Protein AF-A0A7C5KRG3-F1 (afdb_monomer)

Secondary structure (DSSP, 8-state):
-HHHHHHHHHHHHHHHHHHHHHHHHHHTTHHHHHHHHHHHHHHHHHHHHHHHHHHHHHT-HHHHHHHHHHHH-PPPPPGGG---GGGHHHHPPPPPP--TTTTS--HHHHHHHHT--

Foldseek 3Di:
DVVVVVVVVVVVVVVVVVVVVVVVVVVVVVVVVVVVVVVVVVVVVVVVVVVVVVVCVVVPVVVVQVCCCVPVVDDPDDPVNDDDPVCVVVPDDDDPDPPVVVVPPPVVVVVVVVVPD

pLDDT: mean 72.72, std 10.66, range [51.03, 95.0]

Mean predicted aligned error: 18.73 Å

Solvent-accessible surface area (backbone atoms only — not comparable to full-atom values): 7169 Å² total; per-residue (Å²): 113,72,67,59,56,52,52,50,51,53,49,52,51,52,51,51,55,48,50,53,58,53,56,63,60,64,57,68,59,55,55,55,50,54,52,49,52,55,51,52,54,50,55,52,50,57,52,48,54,54,49,52,53,52,48,56,63,74,63,34,65,70,60,53,52,54,50,38,35,74,75,67,74,48,73,81,86,50,76,89,76,66,66,58,81,87,54,42,78,80,68,58,73,80,77,76,78,80,56,69,79,81,58,75,68,53,67,65,60,57,54,55,63,70,70,74,120

Sequence (117 aa):
MMKFVNGFLVLCLLVSAWLVYRLEHSIKTDERRIVAIKKDIRRERETLGLLDTEWAILTRPERIERLARAHLGMAPATADQIVAADDLAARLPERPAIDPARTSGDPIADMLKGLGR

Radius of gyration: 39.35 Å; Cα contacts (8 Å, |Δi|>4): 12; chains: 1; bounding box: 92×36×91 Å

Structure (mmCIF, N/CA/C/O backbone):
data_AF-A0A7C5KRG3-F1
#
_entry.id   AF-A0A7C5KRG3-F1
#
loop_
_atom_site.group_PDB
_atom_site.id
_atom_site.type_symbol
_atom_site.label_atom_id
_atom_site.label_alt_id
_atom_site.label_comp_id
_atom_site.label_asym_id
_atom_site.label_entity_id
_atom_site.label_seq_id
_atom_site.pdbx_PDB_ins_code
_atom_site.Cartn_x
_atom_site.Cartn_y
_atom_site.Cartn_z
_atom_site.occupancy
_atom_site.B_iso_or_equiv
_atom_site.auth_seq_id
_atom_site.auth_comp_id
_atom_site.auth_asym_id
_atom_site.auth_atom_id
_atom_site.pdbx_PDB_model_num
ATOM 1 N N . MET A 1 1 ? 30.232 -12.786 -62.048 1.00 62.78 1 MET A N 1
ATOM 2 C CA . MET A 1 1 ? 29.401 -13.574 -61.109 1.00 62.78 1 MET A CA 1
ATOM 3 C C . MET A 1 1 ? 29.867 -13.460 -59.650 1.00 62.78 1 MET A C 1
ATOM 5 O O . MET A 1 1 ? 29.076 -13.016 -58.835 1.00 62.78 1 MET A O 1
ATOM 9 N N . MET A 1 2 ? 31.144 -13.717 -59.319 1.00 74.50 2 MET A N 1
ATOM 10 C CA . MET A 1 2 ? 31.677 -13.653 -57.932 1.00 74.50 2 MET A CA 1
ATOM 11 C C . MET A 1 2 ? 31.489 -12.306 -57.196 1.00 74.50 2 MET A C 1
ATOM 13 O O . MET A 1 2 ? 31.240 -12.282 -55.997 1.00 74.50 2 MET A O 1
ATOM 17 N N . LYS A 1 3 ? 31.555 -11.170 -57.906 1.00 78.19 3 LYS A N 1
ATOM 18 C CA . LYS A 1 3 ? 31.388 -9.828 -57.310 1.00 78.19 3 LYS A CA 1
ATOM 19 C C . LYS A 1 3 ? 29.970 -9.570 -56.779 1.00 78.19 3 LYS A C 1
ATOM 21 O O . LYS A 1 3 ? 29.820 -8.873 -55.784 1.00 78.19 3 LYS A O 1
ATOM 26 N N . PHE A 1 4 ? 28.952 -10.170 -57.404 1.00 88.94 4 PHE A N 1
ATOM 27 C CA . PHE A 1 4 ? 27.561 -10.070 -56.950 1.00 88.94 4 PHE A CA 1
ATOM 28 C C . PHE A 1 4 ? 27.334 -10.871 -55.668 1.00 88.94 4 PHE A C 1
ATOM 30 O O . PHE A 1 4 ? 26.713 -10.368 -54.739 1.00 88.94 4 PHE A O 1
ATOM 37 N N . VAL A 1 5 ? 27.907 -12.077 -55.591 1.00 90.50 5 VAL A N 1
ATOM 38 C CA . VAL A 1 5 ? 27.858 -12.917 -54.385 1.00 90.50 5 VAL A CA 1
ATOM 39 C C . VAL A 1 5 ? 28.553 -12.219 -53.215 1.00 90.50 5 VAL A C 1
ATOM 41 O O . VAL A 1 5 ? 28.002 -12.163 -52.121 1.00 90.50 5 VAL A O 1
ATOM 44 N N . ASN A 1 6 ? 29.718 -11.606 -53.454 1.00 89.44 6 ASN A N 1
ATOM 45 C CA . ASN A 1 6 ? 30.419 -10.847 -52.419 1.00 89.44 6 ASN A CA 1
ATOM 46 C C . ASN A 1 6 ? 29.632 -9.601 -51.969 1.00 89.44 6 ASN A C 1
ATOM 48 O O . ASN A 1 6 ? 29.541 -9.325 -50.778 1.00 89.44 6 ASN A O 1
ATOM 52 N N . GLY A 1 7 ? 29.008 -8.876 -52.904 1.00 92.69 7 GLY A N 1
ATOM 53 C CA . GLY A 1 7 ? 28.138 -7.744 -52.570 1.00 92.69 7 GLY A CA 1
ATOM 54 C C . GLY A 1 7 ? 26.929 -8.157 -51.726 1.00 92.69 7 GLY A C 1
ATOM 55 O O . GLY A 1 7 ? 26.600 -7.484 -50.752 1.00 92.69 7 GLY A O 1
ATOM 56 N N . PHE A 1 8 ? 26.312 -9.297 -52.047 1.00 94.38 8 PHE A N 1
ATOM 57 C CA . PHE A 1 8 ? 25.209 -9.856 -51.268 1.00 94.38 8 PHE A CA 1
ATOM 58 C C . PHE A 1 8 ? 25.643 -10.267 -49.852 1.00 94.38 8 PHE A C 1
ATOM 60 O O . PHE A 1 8 ? 24.949 -9.960 -48.887 1.00 94.38 8 PHE A O 1
ATOM 67 N N . LEU A 1 9 ? 26.819 -10.886 -49.706 1.00 92.75 9 LEU A N 1
ATOM 68 C CA . LEU A 1 9 ? 27.389 -11.238 -48.400 1.00 92.75 9 LEU A CA 1
ATOM 69 C C . LEU A 1 9 ? 27.634 -10.004 -47.523 1.00 92.75 9 LEU A C 1
ATOM 71 O O . LEU A 1 9 ? 27.261 -10.002 -46.350 1.00 92.75 9 LEU A O 1
ATOM 75 N N . VAL A 1 10 ? 28.200 -8.937 -48.094 1.00 93.44 10 VAL A N 1
ATOM 76 C CA . VAL A 1 10 ? 28.409 -7.669 -47.376 1.00 93.44 10 VAL A CA 1
ATOM 77 C C . VAL A 1 10 ? 27.072 -7.038 -46.982 1.00 93.44 10 VAL A C 1
ATOM 79 O O . VAL A 1 10 ? 26.927 -6.570 -45.855 1.00 93.44 10 VAL A O 1
ATOM 82 N N . LEU A 1 11 ? 26.068 -7.081 -47.862 1.00 95.00 11 LEU A N 1
ATOM 83 C CA . LEU A 1 11 ? 24.728 -6.577 -47.560 1.00 95.00 11 LEU A CA 1
ATOM 84 C C . LEU A 1 11 ? 24.071 -7.355 -46.410 1.00 95.00 11 LEU A C 1
ATOM 86 O O . LEU A 1 11 ? 23.566 -6.742 -45.472 1.00 95.00 11 LEU A O 1
ATOM 90 N N . CYS A 1 12 ? 24.121 -8.690 -46.436 1.00 94.88 12 CYS A N 1
ATOM 91 C CA . CYS A 1 12 ? 23.626 -9.529 -45.343 1.00 94.88 12 CYS A CA 1
ATOM 92 C C . CYS A 1 12 ? 24.331 -9.221 -44.017 1.00 94.88 12 CYS A C 1
ATOM 94 O O . CYS A 1 12 ? 23.677 -9.165 -42.975 1.00 94.88 12 CYS A O 1
ATOM 96 N N . LEU A 1 13 ? 25.645 -8.985 -44.047 1.00 94.00 13 LEU A N 1
ATOM 97 C CA . LEU A 1 13 ? 26.420 -8.661 -42.851 1.00 94.00 13 LEU A CA 1
ATOM 98 C C . LEU A 1 13 ? 26.023 -7.296 -42.267 1.00 94.00 13 LEU A C 1
ATOM 100 O O . LEU A 1 13 ? 25.834 -7.183 -41.056 1.00 94.00 13 LEU A O 1
ATOM 104 N N . LEU A 1 14 ? 25.809 -6.288 -43.118 1.00 94.44 14 LEU A N 1
ATOM 105 C CA . LEU A 1 14 ? 25.324 -4.969 -42.699 1.00 94.44 14 LEU A CA 1
ATOM 106 C C . LEU A 1 14 ? 23.899 -5.024 -42.131 1.00 94.44 14 LEU A C 1
ATOM 108 O O . LEU A 1 14 ? 23.630 -4.412 -41.098 1.00 94.44 14 LEU A O 1
ATOM 112 N N . VAL A 1 15 ? 22.997 -5.782 -42.763 1.00 92.81 15 VAL A N 1
ATOM 113 C CA . VAL A 1 15 ? 21.619 -5.966 -42.276 1.00 92.81 15 VAL A CA 1
ATOM 114 C C . VAL A 1 15 ? 21.608 -6.700 -40.936 1.00 92.81 15 VAL A C 1
ATOM 116 O O . VAL A 1 15 ? 20.879 -6.294 -40.034 1.00 92.81 15 VAL A O 1
ATOM 119 N N . SER A 1 16 ? 22.439 -7.732 -40.772 1.00 89.50 16 SER A N 1
ATOM 120 C CA . SER A 1 16 ? 22.582 -8.458 -39.506 1.00 89.50 16 SER A CA 1
ATOM 121 C C . SER A 1 16 ? 23.095 -7.546 -38.385 1.00 89.50 16 SER A C 1
ATOM 123 O O . SER A 1 16 ? 22.480 -7.465 -37.322 1.00 89.50 16 SER A O 1
ATOM 125 N N . ALA A 1 17 ? 24.155 -6.772 -38.646 1.00 86.75 17 ALA A N 1
ATOM 126 C CA . ALA A 1 17 ? 24.688 -5.800 -37.689 1.00 86.75 17 ALA A CA 1
ATOM 127 C C . ALA A 1 17 ? 23.642 -4.741 -37.297 1.00 86.75 17 ALA A C 1
ATOM 129 O O . ALA A 1 17 ? 23.499 -4.399 -36.121 1.00 86.75 17 ALA A O 1
ATOM 130 N N . TRP A 1 18 ? 22.868 -4.257 -38.271 1.00 86.62 18 TRP A N 1
ATOM 131 C CA . TRP A 1 18 ? 21.785 -3.309 -38.030 1.00 86.62 18 TRP A CA 1
ATOM 132 C C . TRP A 1 18 ? 20.638 -3.920 -37.212 1.00 86.62 18 TRP A C 1
ATOM 134 O O . TRP A 1 18 ? 20.142 -3.277 -36.287 1.00 86.62 18 TRP A O 1
ATOM 144 N N . LEU A 1 19 ? 20.240 -5.163 -37.498 1.00 83.25 19 LEU A N 1
ATOM 145 C CA . LEU A 1 19 ? 19.178 -5.870 -36.778 1.00 83.25 19 LEU A CA 1
ATOM 146 C C . LEU A 1 19 ? 19.553 -6.104 -35.308 1.00 83.25 19 LEU A C 1
ATOM 148 O O . LEU A 1 19 ? 18.742 -5.829 -34.426 1.00 83.25 19 LEU A O 1
ATOM 152 N N . VAL A 1 20 ? 20.788 -6.541 -35.043 1.00 80.56 20 VAL A N 1
ATOM 153 C CA . VAL A 1 20 ? 21.321 -6.721 -33.680 1.00 80.56 20 VAL A CA 1
ATOM 154 C C . VAL A 1 20 ? 21.327 -5.393 -32.922 1.00 80.56 20 VAL A C 1
ATOM 156 O O . VAL A 1 20 ? 20.851 -5.323 -31.790 1.00 80.56 20 VAL A O 1
ATOM 159 N N . TYR A 1 21 ? 21.775 -4.313 -33.565 1.00 76.25 21 TYR A N 1
ATOM 160 C CA . TYR A 1 21 ? 21.769 -2.979 -32.963 1.00 76.25 21 TYR A CA 1
ATOM 161 C C . TYR A 1 21 ? 20.351 -2.472 -32.650 1.00 76.25 21 TYR A C 1
ATOM 163 O O . TYR A 1 21 ? 20.115 -1.843 -31.616 1.00 76.25 21 TYR A O 1
ATOM 171 N N . ARG A 1 22 ? 19.385 -2.755 -33.534 1.00 69.38 22 ARG A N 1
ATOM 172 C CA . ARG A 1 22 ? 17.973 -2.396 -33.337 1.00 69.38 22 ARG A CA 1
ATOM 173 C C . ARG A 1 22 ? 17.331 -3.216 -32.217 1.00 69.38 22 ARG A C 1
ATOM 175 O O . ARG A 1 22 ? 16.557 -2.649 -31.450 1.00 69.38 22 ARG A O 1
ATOM 182 N N . LEU A 1 23 ? 17.682 -4.497 -32.094 1.00 64.94 23 LEU A N 1
ATOM 183 C CA . LEU A 1 23 ? 17.170 -5.395 -31.057 1.00 64.94 23 LEU A CA 1
ATOM 184 C C . LEU A 1 23 ? 17.646 -4.984 -29.655 1.00 64.94 23 LEU A C 1
ATOM 186 O O . LEU A 1 23 ? 16.844 -4.925 -28.724 1.00 64.94 23 LEU A O 1
ATOM 190 N N . GLU A 1 24 ? 18.915 -4.593 -29.527 1.00 62.09 24 GLU A N 1
ATOM 191 C CA . GLU A 1 24 ? 19.494 -4.053 -28.286 1.00 62.09 24 GLU A CA 1
ATOM 192 C C . GLU A 1 24 ? 18.764 -2.774 -27.812 1.00 62.09 24 GLU A C 1
ATOM 194 O O . GLU A 1 24 ? 18.662 -2.496 -26.614 1.00 62.09 24 GLU A O 1
ATOM 199 N N . HIS A 1 25 ? 18.210 -1.983 -28.740 1.00 55.28 25 HIS A N 1
ATOM 200 C CA . HIS A 1 25 ? 17.536 -0.723 -28.413 1.00 55.28 25 HIS A CA 1
ATOM 201 C C . HIS A 1 25 ? 16.119 -0.890 -27.855 1.00 55.28 25 HIS A C 1
ATOM 203 O O . HIS A 1 25 ? 15.647 -0.006 -27.137 1.00 55.28 25 HIS A O 1
ATOM 209 N N . SER A 1 26 ? 15.452 -2.012 -28.128 1.00 52.88 26 SER A N 1
ATOM 210 C CA . SER A 1 26 ? 14.093 -2.265 -27.634 1.00 52.88 26 SER A CA 1
ATOM 211 C C . SER A 1 26 ? 14.051 -2.663 -26.155 1.00 52.88 26 SER A C 1
ATOM 213 O O . SER A 1 26 ? 13.032 -2.456 -25.506 1.00 52.88 26 SER A O 1
ATOM 215 N N . ILE A 1 27 ? 15.161 -3.142 -25.584 1.00 53.09 27 ILE A N 1
ATOM 216 C CA . ILE A 1 27 ? 15.193 -3.667 -24.207 1.00 53.09 27 ILE A CA 1
ATOM 217 C C . ILE A 1 27 ? 15.423 -2.552 -23.162 1.00 53.09 27 ILE A C 1
ATOM 219 O O . ILE A 1 27 ? 14.941 -2.630 -22.032 1.00 53.09 27 ILE A O 1
ATOM 223 N N . LYS A 1 28 ? 16.062 -1.434 -23.538 1.00 51.03 28 LYS A N 1
ATOM 224 C CA . LYS A 1 28 ? 16.408 -0.346 -22.593 1.00 51.03 28 LYS A CA 1
ATOM 225 C C . LYS A 1 28 ? 15.232 0.557 -22.201 1.00 51.03 28 LYS A C 1
ATOM 227 O O . LYS A 1 28 ? 15.361 1.394 -21.304 1.00 51.03 28 LYS A O 1
ATOM 232 N N . THR A 1 29 ? 14.091 0.459 -22.874 1.00 53.28 29 THR A N 1
ATOM 233 C CA . THR A 1 29 ? 12.882 1.237 -22.544 1.00 53.28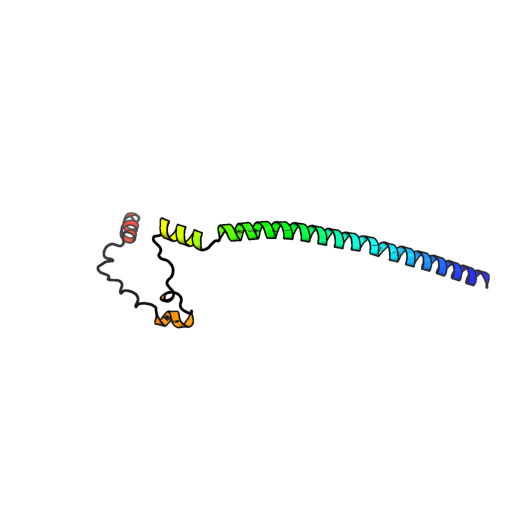 29 THR A CA 1
ATOM 234 C C . THR A 1 29 ? 11.983 0.536 -21.531 1.00 53.28 29 THR A C 1
ATOM 236 O O . THR A 1 29 ? 11.361 1.217 -20.712 1.00 53.28 29 THR A O 1
ATOM 239 N N . ASP A 1 30 ? 11.987 -0.795 -21.508 1.00 54.03 30 ASP A N 1
ATOM 240 C CA . ASP A 1 30 ? 11.112 -1.574 -20.627 1.00 54.03 30 ASP A CA 1
ATOM 241 C C . ASP A 1 30 ? 11.675 -1.688 -19.207 1.00 54.03 30 ASP A C 1
ATOM 243 O O . ASP A 1 30 ? 10.930 -1.618 -18.226 1.00 54.03 30 ASP A O 1
ATOM 247 N N . GLU A 1 31 ? 13.000 -1.711 -19.064 1.00 55.97 31 GLU A N 1
ATOM 248 C CA . GLU A 1 31 ? 13.649 -1.747 -17.751 1.00 55.97 31 GLU A CA 1
ATOM 249 C C . GLU A 1 31 ? 13.408 -0.458 -16.945 1.00 55.97 31 GLU A C 1
ATOM 251 O O . GLU A 1 31 ? 13.133 -0.496 -15.743 1.00 55.97 31 GLU A O 1
ATOM 256 N N . ARG A 1 32 ? 13.376 0.699 -17.619 1.00 57.00 32 ARG A N 1
ATOM 257 C CA . ARG A 1 32 ? 13.066 1.989 -16.980 1.00 57.00 32 ARG A CA 1
ATOM 258 C C . ARG A 1 32 ? 11.621 2.075 -16.491 1.00 57.00 32 ARG A C 1
ATOM 260 O O . ARG A 1 32 ? 11.380 2.654 -15.433 1.00 57.00 32 ARG A O 1
ATOM 267 N N . ARG A 1 33 ? 10.670 1.470 -17.212 1.00 60.56 33 ARG A N 1
ATOM 268 C CA . ARG A 1 33 ? 9.260 1.417 -16.792 1.00 60.56 33 ARG A CA 1
ATOM 269 C C . ARG A 1 33 ? 9.065 0.514 -15.580 1.00 60.56 33 ARG A C 1
ATOM 271 O O . ARG A 1 33 ? 8.376 0.909 -14.644 1.00 60.56 33 ARG A O 1
ATOM 278 N N . ILE A 1 34 ? 9.724 -0.644 -15.545 1.00 66.12 34 ILE A N 1
ATOM 279 C CA . ILE A 1 34 ? 9.646 -1.561 -14.398 1.00 66.12 34 ILE A CA 1
ATOM 280 C C . ILE A 1 34 ? 10.243 -0.917 -13.140 1.00 66.12 34 ILE A C 1
ATOM 282 O O . ILE A 1 34 ? 9.669 -1.040 -12.057 1.00 66.12 34 ILE A O 1
ATOM 286 N N . VAL A 1 35 ? 11.366 -0.204 -13.263 1.00 66.06 35 VAL A N 1
ATOM 287 C CA . VAL A 1 35 ? 11.988 0.496 -12.127 1.00 66.06 35 VAL A CA 1
ATOM 288 C C . VAL A 1 35 ? 11.114 1.649 -11.624 1.00 66.06 35 VAL A C 1
ATOM 290 O O . VAL A 1 35 ? 10.960 1.796 -10.411 1.00 66.06 35 VAL A O 1
ATOM 293 N N . ALA A 1 36 ? 10.504 2.429 -12.522 1.00 71.44 36 ALA A N 1
ATOM 294 C CA . ALA A 1 36 ? 9.582 3.502 -12.145 1.00 71.44 36 ALA A CA 1
ATOM 295 C C . ALA A 1 36 ? 8.354 2.958 -11.395 1.00 71.44 36 ALA A C 1
ATOM 297 O O . ALA A 1 36 ? 8.096 3.370 -10.268 1.00 71.44 36 ALA A O 1
ATOM 298 N N . ILE A 1 37 ? 7.687 1.938 -11.945 1.00 71.88 37 ILE A N 1
ATOM 299 C CA . ILE A 1 37 ? 6.504 1.323 -11.323 1.00 71.88 37 ILE A CA 1
ATOM 300 C C . ILE A 1 37 ? 6.853 0.705 -9.960 1.00 71.88 37 ILE A C 1
ATOM 302 O O . ILE A 1 37 ? 6.125 0.887 -8.987 1.00 71.88 37 ILE A O 1
ATOM 306 N N . LYS A 1 38 ? 7.996 0.015 -9.837 1.00 68.69 38 LYS A N 1
ATOM 307 C CA . LYS A 1 38 ? 8.453 -0.530 -8.544 1.00 68.69 38 LYS A CA 1
ATOM 308 C C . LYS A 1 38 ? 8.735 0.563 -7.508 1.00 68.69 38 LYS A C 1
ATOM 310 O O . LYS A 1 38 ? 8.557 0.317 -6.314 1.00 68.69 38 LYS A O 1
ATOM 315 N N . LYS A 1 39 ? 9.190 1.742 -7.940 1.00 75.19 39 LYS A N 1
ATOM 316 C CA . LYS A 1 39 ? 9.417 2.896 -7.062 1.00 75.19 39 LYS A CA 1
ATOM 317 C C . LYS A 1 39 ? 8.094 3.496 -6.586 1.00 75.19 39 LYS A C 1
ATOM 319 O O . LYS A 1 39 ? 7.974 3.789 -5.398 1.00 75.19 39 LYS A O 1
ATOM 324 N N . ASP A 1 40 ? 7.112 3.607 -7.472 1.00 70.81 40 ASP A N 1
ATOM 325 C CA . ASP A 1 40 ? 5.787 4.132 -7.135 1.00 70.81 40 ASP A CA 1
ATOM 326 C C . ASP A 1 40 ? 5.043 3.191 -6.174 1.00 70.81 40 ASP A C 1
ATOM 328 O O . ASP A 1 40 ? 4.549 3.635 -5.141 1.00 70.81 40 ASP A O 1
ATOM 332 N N . ILE A 1 41 ? 5.101 1.870 -6.404 1.00 74.50 41 ILE A N 1
ATOM 333 C CA . ILE A 1 41 ? 4.542 0.860 -5.481 1.00 74.50 41 ILE A CA 1
ATOM 334 C C . ILE A 1 41 ? 5.165 0.962 -4.080 1.00 74.50 41 ILE A C 1
ATOM 336 O O . ILE A 1 41 ? 4.481 0.753 -3.078 1.00 74.50 41 ILE A O 1
ATOM 340 N N . ARG A 1 42 ? 6.468 1.255 -3.984 1.00 72.06 42 ARG A N 1
ATOM 341 C CA . ARG A 1 42 ? 7.148 1.376 -2.687 1.00 72.06 42 ARG A CA 1
ATOM 342 C C . ARG A 1 42 ? 6.655 2.588 -1.897 1.00 72.06 42 ARG A C 1
ATOM 344 O O . ARG A 1 42 ? 6.379 2.443 -0.713 1.00 72.06 42 ARG A O 1
ATOM 351 N N . ARG A 1 43 ? 6.485 3.733 -2.563 1.00 73.25 43 ARG A N 1
ATOM 352 C CA . ARG A 1 43 ? 5.945 4.958 -1.950 1.00 73.25 43 ARG A CA 1
ATOM 353 C C . ARG A 1 43 ? 4.513 4.770 -1.455 1.00 73.25 43 ARG A C 1
ATOM 355 O O . ARG A 1 43 ? 4.184 5.174 -0.343 1.00 73.25 43 ARG A O 1
ATOM 362 N N . GLU A 1 44 ? 3.681 4.097 -2.244 1.00 70.12 44 GLU A N 1
ATOM 363 C CA . GLU A 1 44 ? 2.299 3.821 -1.847 1.00 70.12 44 GLU A CA 1
ATOM 364 C C . GLU A 1 44 ? 2.245 2.904 -0.614 1.00 70.12 44 GLU A C 1
ATOM 366 O O . GLU A 1 44 ? 1.495 3.154 0.327 1.00 70.12 44 GLU A O 1
ATOM 371 N N . ARG A 1 45 ? 3.109 1.879 -0.558 1.00 68.12 45 ARG A N 1
ATOM 372 C CA . ARG A 1 45 ? 3.217 0.981 0.607 1.00 68.12 45 ARG A CA 1
ATOM 373 C C . ARG A 1 45 ? 3.687 1.684 1.880 1.00 68.12 45 ARG A C 1
ATOM 375 O O . ARG A 1 45 ? 3.213 1.335 2.955 1.00 68.12 45 ARG A O 1
ATOM 382 N N . GLU A 1 46 ? 4.590 2.655 1.778 1.00 67.38 46 GLU A N 1
ATOM 383 C CA . GLU A 1 46 ? 5.010 3.476 2.926 1.00 67.38 46 GLU A CA 1
ATOM 384 C C . GLU A 1 46 ? 3.839 4.312 3.466 1.00 67.38 46 GLU A C 1
ATOM 386 O O . GLU A 1 46 ? 3.668 4.435 4.679 1.00 67.38 46 GLU A O 1
ATOM 391 N N . THR A 1 47 ? 2.978 4.800 2.571 1.00 64.50 47 THR A N 1
ATOM 392 C CA . THR A 1 47 ? 1.789 5.585 2.930 1.00 64.50 47 THR A CA 1
ATOM 393 C C . THR A 1 47 ? 0.714 4.699 3.569 1.00 64.50 47 THR A C 1
ATOM 395 O O . THR A 1 47 ? 0.107 5.080 4.568 1.00 64.50 47 THR A O 1
ATOM 398 N N . LEU A 1 48 ? 0.541 3.471 3.065 1.00 68.38 48 LEU A N 1
ATOM 399 C CA . LEU A 1 48 ? -0.331 2.462 3.675 1.00 68.38 48 LEU A CA 1
ATOM 400 C C . LEU A 1 48 ? 0.137 2.044 5.075 1.00 68.38 48 LEU A C 1
ATOM 402 O O . LEU A 1 48 ? -0.700 1.861 5.951 1.00 68.38 48 LEU A O 1
ATOM 406 N N . GLY A 1 49 ? 1.447 1.930 5.314 1.00 64.69 49 GLY A N 1
ATOM 407 C CA . GLY A 1 49 ? 1.974 1.604 6.646 1.00 64.69 49 GLY A CA 1
ATOM 408 C C . GLY A 1 49 ? 1.665 2.680 7.693 1.00 64.69 49 GLY A C 1
ATOM 409 O O . GLY A 1 49 ? 1.346 2.366 8.842 1.00 64.69 49 GLY A O 1
ATOM 410 N N . LEU A 1 50 ? 1.698 3.954 7.290 1.00 69.56 50 LEU A N 1
ATOM 411 C CA . LEU A 1 50 ? 1.275 5.061 8.146 1.00 69.56 50 LEU A CA 1
ATOM 412 C C . LEU A 1 50 ? -0.228 4.971 8.457 1.00 69.56 50 LEU A C 1
ATOM 414 O O . LEU A 1 50 ? -0.631 5.077 9.614 1.00 69.56 50 LEU A O 1
ATOM 418 N N . LEU A 1 51 ? -1.045 4.717 7.432 1.00 69.75 51 LEU A N 1
ATOM 419 C CA . LEU A 1 51 ? -2.499 4.680 7.569 1.00 69.75 51 LEU A CA 1
ATOM 420 C C . LEU A 1 51 ? -2.986 3.488 8.404 1.00 69.75 51 LEU A C 1
ATOM 422 O O . LEU A 1 51 ? -3.924 3.635 9.180 1.00 69.75 51 LEU A O 1
ATOM 426 N N . ASP A 1 52 ? -2.334 2.330 8.288 1.00 65.56 52 ASP A N 1
ATOM 427 C CA . ASP A 1 52 ? -2.614 1.153 9.120 1.00 65.56 52 ASP A CA 1
ATOM 428 C C . ASP A 1 52 ? -2.275 1.421 10.595 1.00 65.56 52 ASP A C 1
ATOM 430 O O . ASP A 1 52 ? -3.019 1.049 11.501 1.00 65.56 52 ASP A O 1
ATOM 434 N N . THR A 1 53 ? -1.204 2.181 10.844 1.00 70.50 53 THR A N 1
ATOM 435 C CA . THR A 1 53 ? -0.840 2.626 12.197 1.00 70.50 53 THR A CA 1
ATOM 436 C C . THR A 1 53 ? -1.911 3.551 12.783 1.00 70.50 53 THR A C 1
ATOM 438 O O . THR A 1 53 ? -2.301 3.401 13.944 1.00 70.50 53 THR A O 1
ATOM 441 N N . GLU A 1 54 ? -2.430 4.488 11.988 1.00 72.88 54 GLU A N 1
ATOM 442 C CA . GLU A 1 54 ? -3.534 5.360 12.401 1.00 72.88 54 GLU A CA 1
ATOM 443 C C . GLU A 1 54 ? -4.835 4.573 12.623 1.00 72.88 54 GLU A C 1
ATOM 445 O O . GLU A 1 54 ? -5.523 4.780 13.629 1.00 72.88 54 GLU A O 1
ATOM 450 N N . TRP A 1 55 ? -5.138 3.605 11.755 1.00 70.06 55 TRP A N 1
ATOM 451 C CA . TRP A 1 55 ? -6.276 2.696 11.906 1.00 70.06 55 TRP A CA 1
ATOM 452 C C . TRP A 1 55 ? -6.186 1.855 13.179 1.00 70.06 55 TRP A C 1
ATOM 454 O O . TRP A 1 55 ? -7.177 1.729 13.908 1.00 70.06 55 TRP A O 1
ATOM 464 N N . ALA A 1 56 ? -4.998 1.347 13.502 1.00 69.62 56 ALA A N 1
ATOM 465 C CA . ALA A 1 56 ? -4.744 0.608 14.732 1.00 69.62 56 ALA A CA 1
ATOM 466 C C . ALA A 1 56 ? -4.945 1.481 15.980 1.00 69.62 56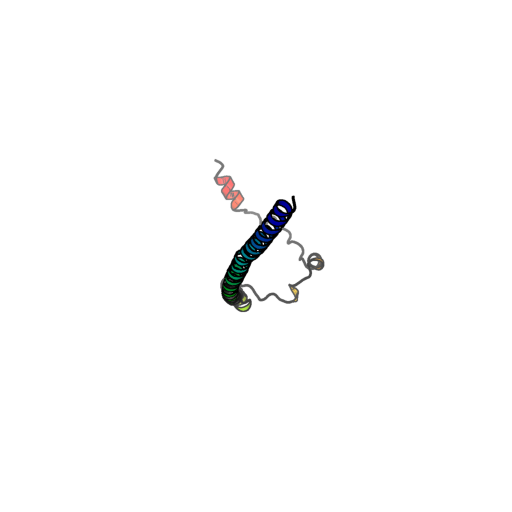 ALA A C 1
ATOM 468 O O . ALA A 1 56 ? -5.359 0.978 17.022 1.00 69.62 56 ALA A O 1
ATOM 469 N N . ILE A 1 57 ? -4.695 2.793 15.900 1.00 66.88 57 ILE A N 1
ATOM 470 C CA . ILE A 1 57 ? -4.976 3.738 16.992 1.00 66.88 57 ILE A CA 1
ATOM 471 C C . ILE A 1 57 ? -6.478 4.015 17.119 1.00 66.88 57 ILE A C 1
ATOM 473 O O . ILE A 1 57 ? -7.003 4.071 18.238 1.00 66.88 57 ILE A O 1
ATOM 477 N N . LEU A 1 58 ? -7.180 4.187 15.998 1.00 67.12 58 LEU A N 1
ATOM 478 C CA . LEU A 1 58 ? -8.599 4.541 16.010 1.00 67.12 58 LEU A CA 1
ATOM 479 C C . LEU A 1 58 ? -9.492 3.368 16.440 1.00 67.12 58 LEU A C 1
ATOM 481 O O . LEU A 1 58 ? -10.494 3.590 17.125 1.00 67.12 58 LEU A O 1
ATOM 485 N N . THR A 1 59 ? -9.073 2.145 16.110 1.00 70.44 59 THR A N 1
ATOM 486 C CA . THR A 1 59 ? -9.816 0.891 16.332 1.00 70.44 59 THR A CA 1
ATOM 487 C C . THR A 1 59 ? -9.407 0.172 17.621 1.00 70.44 59 THR A C 1
ATOM 489 O O . THR A 1 59 ? -9.766 -0.984 17.827 1.00 70.44 59 THR A O 1
ATOM 492 N N . ARG A 1 60 ? -8.661 0.833 18.521 1.00 75.00 60 ARG A N 1
ATOM 493 C CA . ARG A 1 60 ? -8.262 0.228 19.803 1.00 75.00 60 ARG A CA 1
ATOM 494 C C . ARG A 1 60 ? -9.498 -0.248 20.581 1.00 75.00 60 ARG A C 1
ATOM 496 O O . ARG A 1 60 ? -10.338 0.597 20.927 1.00 75.00 60 ARG A O 1
ATOM 503 N N . PRO A 1 61 ? -9.620 -1.555 20.876 1.00 76.06 61 PRO A N 1
ATOM 504 C CA . PRO A 1 61 ? -10.817 -2.119 21.494 1.00 76.06 61 PRO A CA 1
ATOM 505 C C . PRO A 1 61 ? -11.100 -1.492 22.863 1.00 76.06 61 PRO A C 1
ATOM 507 O O . PRO A 1 61 ? -12.255 -1.236 23.192 1.00 76.06 61 PRO A O 1
ATOM 510 N N . GLU A 1 62 ? -10.061 -1.108 23.608 1.00 78.06 62 GLU A N 1
ATOM 511 C CA . GLU A 1 62 ? -10.186 -0.474 24.925 1.00 78.06 62 GLU A CA 1
ATOM 512 C C . GLU A 1 62 ? -10.867 0.902 24.839 1.00 78.06 62 GLU A C 1
ATOM 514 O O . GLU A 1 62 ? -11.610 1.314 25.735 1.00 78.06 62 GLU A O 1
ATOM 519 N N . ARG A 1 63 ? -10.630 1.647 23.748 1.00 79.56 63 ARG A N 1
ATOM 520 C CA . ARG A 1 63 ? -11.257 2.959 23.529 1.00 79.56 63 ARG A CA 1
ATOM 521 C C . ARG A 1 63 ? -12.730 2.802 23.168 1.00 79.56 63 ARG A C 1
ATOM 523 O O . ARG A 1 63 ? -13.547 3.583 23.659 1.00 79.56 63 ARG A O 1
ATOM 530 N N . ILE A 1 64 ? -13.051 1.812 22.335 1.00 79.56 64 ILE A N 1
ATOM 531 C CA . ILE A 1 64 ? -14.427 1.486 21.946 1.00 79.56 64 ILE A CA 1
ATOM 532 C C . ILE A 1 64 ? -15.214 1.021 23.174 1.00 79.56 64 ILE A C 1
ATOM 534 O O . ILE A 1 64 ? -16.300 1.541 23.419 1.00 79.56 64 ILE A O 1
ATOM 538 N N . GLU A 1 65 ? -14.642 0.143 24.002 1.00 78.88 65 GLU A N 1
ATOM 539 C CA . GLU A 1 65 ? -15.269 -0.331 25.240 1.00 78.88 65 GLU A CA 1
ATOM 540 C C . GLU A 1 65 ? -15.578 0.829 26.196 1.00 78.88 65 GLU A C 1
ATOM 542 O O . GLU A 1 65 ? -16.688 0.942 26.721 1.00 78.88 65 GLU A O 1
ATOM 547 N N . ARG A 1 66 ? -14.622 1.747 26.384 1.00 80.44 66 ARG A N 1
ATOM 548 C CA . ARG A 1 66 ? -14.818 2.917 27.249 1.00 8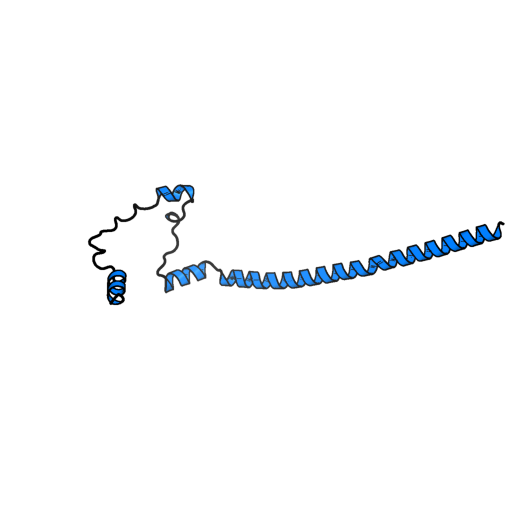0.44 66 ARG A CA 1
ATOM 549 C C . ARG A 1 66 ? -15.926 3.841 26.740 1.00 80.44 66 ARG A C 1
ATOM 551 O O . ARG A 1 66 ? -16.721 4.322 27.544 1.00 80.44 66 ARG A O 1
ATOM 558 N N . LEU A 1 67 ? -15.987 4.092 25.431 1.00 80.31 67 LEU A N 1
ATOM 559 C CA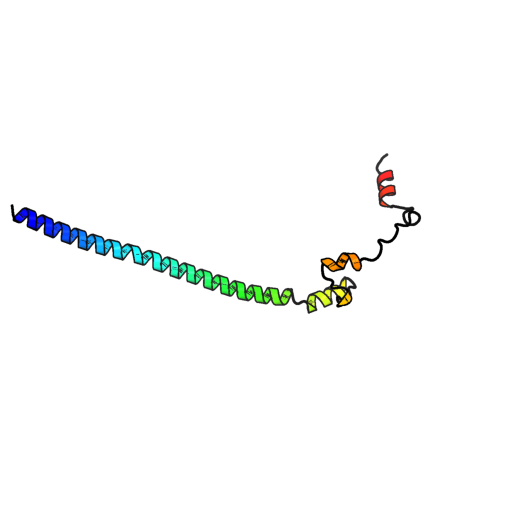 . LEU A 1 67 ? -17.039 4.909 24.811 1.00 80.31 67 LEU A CA 1
ATOM 560 C C . LEU A 1 67 ? -18.412 4.229 24.907 1.00 80.31 67 LEU A C 1
ATOM 562 O O . LEU A 1 67 ? -19.391 4.887 25.261 1.00 80.31 67 LEU A O 1
ATOM 566 N N . ALA A 1 68 ? -18.477 2.920 24.656 1.00 80.44 68 ALA A N 1
ATOM 567 C CA . ALA A 1 68 ? -19.699 2.131 24.779 1.00 80.44 68 ALA A CA 1
ATOM 568 C C . ALA A 1 68 ? -20.229 2.126 26.220 1.00 80.44 68 ALA A C 1
ATOM 570 O O . ALA A 1 68 ? -21.424 2.314 26.449 1.00 80.44 68 ALA A O 1
ATOM 571 N N . ARG A 1 69 ? -19.336 2.010 27.207 1.00 80.19 69 ARG A N 1
ATOM 572 C CA . ARG A 1 69 ? -19.703 2.086 28.624 1.00 80.19 69 ARG A CA 1
ATOM 573 C C . ARG A 1 69 ? -20.200 3.477 29.020 1.00 80.19 69 ARG A C 1
ATOM 575 O O . ARG A 1 69 ? -21.201 3.587 29.718 1.00 80.19 69 ARG A O 1
ATOM 582 N N . ALA A 1 70 ? -19.515 4.531 28.572 1.00 80.62 70 ALA A N 1
ATOM 583 C CA . ALA A 1 70 ? -19.833 5.907 28.952 1.00 80.62 70 ALA A CA 1
ATOM 584 C C . ALA A 1 70 ? -21.131 6.436 28.320 1.00 80.62 70 ALA A C 1
ATOM 586 O O . ALA A 1 70 ? -21.846 7.197 28.965 1.00 80.62 70 ALA A O 1
ATOM 587 N N . HIS A 1 71 ? -21.433 6.051 27.076 1.00 80.75 71 HIS A N 1
ATOM 588 C CA . HIS A 1 71 ? -22.546 6.637 26.317 1.00 80.75 71 HIS A CA 1
ATOM 589 C C . HIS A 1 71 ? -23.700 5.676 26.023 1.00 80.75 71 HIS A C 1
ATOM 591 O O . HIS A 1 71 ? -24.818 6.145 25.831 1.00 80.75 71 HIS A O 1
ATOM 597 N N . LEU A 1 72 ? -23.465 4.360 25.989 1.00 79.50 72 LEU A N 1
ATOM 598 C CA . LEU A 1 72 ? -24.503 3.366 25.685 1.00 79.50 72 LEU A CA 1
ATOM 599 C C . LEU A 1 72 ? -24.893 2.499 26.892 1.00 79.50 72 LEU A C 1
ATOM 601 O O . LEU A 1 72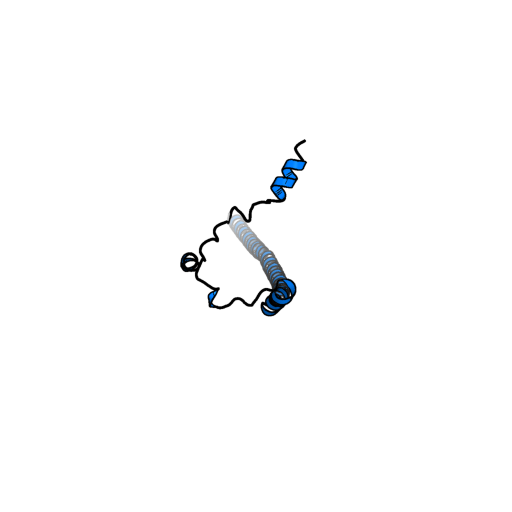 ? -25.748 1.629 26.755 1.00 79.50 72 LEU A O 1
ATOM 605 N N . GLY A 1 73 ? -24.278 2.705 28.065 1.00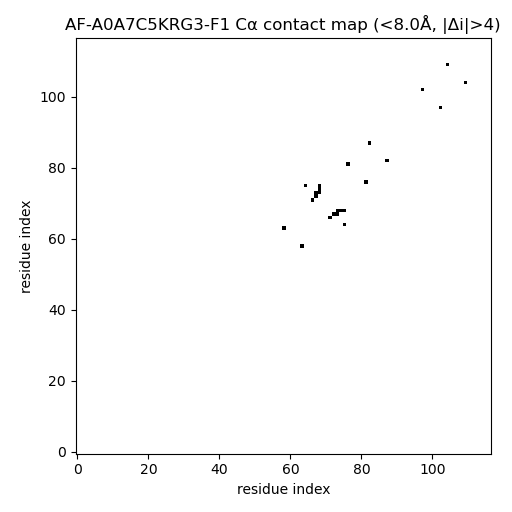 78.25 73 GLY A N 1
ATOM 606 C CA . GLY A 1 73 ? -24.555 1.904 29.264 1.00 78.25 73 GLY A CA 1
ATOM 607 C C . GLY A 1 73 ? -24.215 0.417 29.103 1.00 78.25 73 GLY A C 1
ATOM 608 O O . GLY A 1 73 ? -24.723 -0.416 29.850 1.00 78.25 73 GLY A O 1
ATOM 609 N N . MET A 1 74 ? -23.383 0.070 28.116 1.00 75.19 74 MET A N 1
ATOM 610 C CA . MET A 1 74 ? -23.018 -1.315 27.826 1.00 75.19 74 MET A CA 1
ATOM 611 C C . MET A 1 74 ? -21.976 -1.835 28.824 1.00 75.19 74 MET A C 1
ATOM 613 O O . MET A 1 74 ? -21.031 -1.133 29.194 1.00 75.19 74 MET A O 1
ATOM 617 N N . ALA A 1 75 ? -22.141 -3.092 29.235 1.00 73.56 75 ALA A N 1
ATOM 618 C CA . ALA A 1 75 ? -21.158 -3.843 30.010 1.00 73.56 75 ALA A CA 1
ATOM 619 C C . ALA A 1 75 ? -20.202 -4.600 29.066 1.00 73.56 75 ALA A C 1
ATOM 621 O O . ALA A 1 75 ? -20.596 -4.914 27.940 1.00 73.56 75 ALA A O 1
ATOM 622 N N . PRO A 1 76 ? -18.958 -4.898 29.491 1.00 71.19 76 PRO A N 1
ATOM 623 C CA . PRO A 1 76 ? -18.059 -5.736 28.703 1.00 71.19 76 PRO A CA 1
ATOM 624 C C . PRO A 1 76 ? -18.726 -7.079 28.393 1.00 71.19 76 PRO A C 1
ATOM 626 O O . PRO A 1 76 ? -19.387 -7.661 29.257 1.00 71.19 76 PRO A O 1
ATOM 629 N N . ALA A 1 77 ? -18.547 -7.557 27.159 1.00 71.81 77 ALA A N 1
ATOM 630 C CA . ALA A 1 77 ? -19.052 -8.859 26.749 1.00 71.81 77 ALA A CA 1
ATOM 631 C C . ALA A 1 77 ? -18.469 -9.929 27.679 1.00 71.81 77 ALA A C 1
ATOM 633 O O . ALA A 1 77 ? -17.252 -10.046 27.833 1.00 71.81 77 ALA A O 1
ATOM 634 N N . THR A 1 78 ? -19.342 -10.681 28.341 1.00 73.62 78 THR A N 1
ATOM 635 C CA . THR A 1 78 ? -18.912 -11.783 29.207 1.00 73.62 78 THR A CA 1
ATOM 636 C C . THR A 1 78 ? -18.663 -13.021 28.351 1.00 73.62 78 THR A C 1
ATOM 638 O O . THR A 1 78 ? -19.318 -13.210 27.330 1.00 73.62 78 THR A O 1
ATOM 641 N N . ALA A 1 79 ? -17.719 -13.881 28.751 1.00 74.00 79 ALA A N 1
ATOM 642 C CA . ALA A 1 79 ? -17.386 -15.091 27.988 1.00 74.00 79 ALA A CA 1
ATOM 643 C C . ALA A 1 79 ? -18.612 -15.992 27.738 1.00 74.00 79 ALA A C 1
ATOM 645 O O . ALA A 1 79 ? -18.687 -16.659 26.716 1.00 74.00 79 ALA A O 1
ATOM 646 N N . ASP A 1 80 ? -19.600 -15.949 28.634 1.00 74.94 80 ASP A N 1
ATOM 647 C CA . ASP A 1 80 ? -20.847 -16.708 28.526 1.00 74.94 80 ASP A CA 1
ATOM 648 C C . ASP A 1 80 ? -21.807 -16.187 27.432 1.00 74.94 80 ASP A C 1
ATOM 650 O O . ASP A 1 80 ? -22.694 -16.911 26.978 1.00 74.94 80 ASP A O 1
ATOM 654 N N . GLN A 1 81 ? -21.614 -14.946 26.967 1.00 73.38 81 GLN A N 1
ATOM 655 C CA . GLN A 1 81 ? -22.371 -14.333 25.865 1.00 73.38 81 GLN A CA 1
ATOM 656 C C . GLN A 1 81 ? -21.766 -14.635 24.484 1.00 73.38 81 GLN A C 1
ATOM 658 O O . GLN A 1 81 ? -22.404 -14.367 23.467 1.00 73.38 81 GLN A O 1
ATOM 663 N N . ILE A 1 82 ? -20.544 -15.174 24.431 1.00 78.56 82 ILE A N 1
ATOM 664 C CA . ILE A 1 82 ? -19.862 -15.536 23.187 1.00 78.56 82 ILE A CA 1
ATOM 665 C C . ILE A 1 82 ? -20.137 -17.016 22.930 1.00 78.56 82 ILE A C 1
ATOM 667 O O . ILE A 1 82 ? -19.519 -17.890 23.532 1.00 78.56 82 ILE A O 1
ATOM 671 N N . VAL A 1 83 ? -21.086 -17.294 22.040 1.00 84.12 83 VAL A N 1
ATOM 672 C CA . VAL A 1 83 ? -21.492 -18.658 21.680 1.00 84.12 83 VAL A CA 1
ATOM 673 C C . VAL A 1 83 ? -21.212 -18.912 20.205 1.00 84.12 83 VAL A C 1
ATOM 675 O O . VAL A 1 83 ? -21.327 -18.004 19.378 1.00 84.12 83 VAL A O 1
ATOM 678 N N . ALA A 1 84 ? -20.843 -20.149 19.870 1.00 81.38 84 ALA A N 1
ATOM 679 C CA . ALA A 1 84 ? -20.762 -20.579 18.481 1.00 81.38 84 ALA A CA 1
ATOM 680 C C . ALA A 1 84 ? -22.144 -20.460 17.819 1.00 81.38 84 ALA A C 1
ATOM 682 O O . ALA A 1 84 ? -23.171 -20.639 18.475 1.00 81.38 84 ALA A O 1
ATOM 683 N N . ALA A 1 85 ? -22.174 -20.163 16.517 1.00 80.06 85 ALA A N 1
ATOM 684 C CA . ALA A 1 85 ? -23.427 -19.965 15.786 1.00 80.06 85 ALA A CA 1
ATOM 685 C C . ALA A 1 85 ? -24.363 -21.184 15.885 1.00 8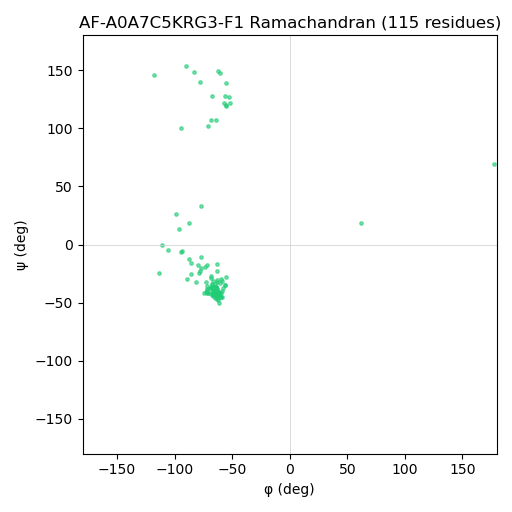0.06 85 ALA A C 1
ATOM 687 O O . ALA A 1 85 ? -25.576 -21.014 15.995 1.00 80.06 85 ALA A O 1
ATOM 688 N N . ASP A 1 86 ? -23.789 -22.387 15.924 1.00 82.94 86 ASP A N 1
ATOM 689 C CA . ASP A 1 86 ? -24.523 -23.649 16.035 1.00 82.94 86 ASP A CA 1
ATOM 690 C C . ASP A 1 86 ? -25.209 -23.821 17.407 1.00 82.94 86 ASP A C 1
ATOM 692 O O . ASP A 1 86 ? -26.283 -24.415 17.492 1.00 82.94 86 ASP A O 1
ATOM 696 N N . ASP A 1 87 ? -24.650 -23.227 18.468 1.00 80.44 87 ASP A N 1
ATOM 697 C CA . ASP A 1 87 ? -25.160 -23.313 19.847 1.00 80.44 87 ASP A CA 1
ATOM 698 C C . ASP A 1 87 ? -26.103 -22.156 20.216 1.00 80.44 87 ASP A C 1
ATOM 700 O O . ASP A 1 87 ? -26.705 -22.141 21.295 1.00 80.44 87 ASP A O 1
ATOM 704 N N . LEU A 1 88 ? -26.260 -21.176 19.321 1.00 79.44 88 LEU A N 1
ATOM 705 C CA . LEU A 1 88 ? -27.061 -19.980 19.565 1.00 79.44 88 LEU A CA 1
ATOM 706 C C . LEU A 1 88 ? -28.524 -20.342 19.861 1.00 79.44 88 LEU A C 1
ATOM 708 O O . LEU A 1 88 ? -29.094 -19.853 20.834 1.00 79.44 88 LEU A O 1
ATOM 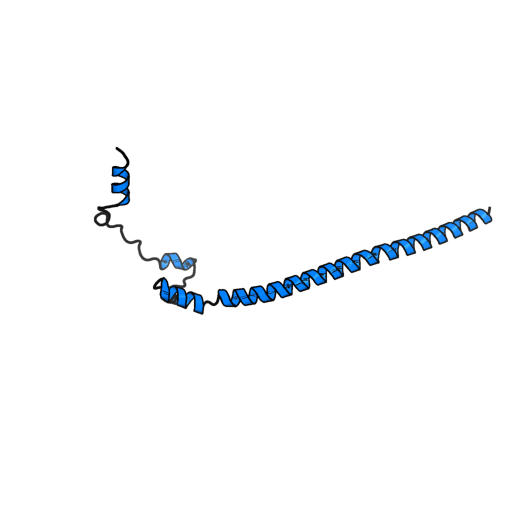712 N N . ALA A 1 89 ? -29.110 -21.252 19.078 1.00 78.75 89 ALA A N 1
ATOM 713 C CA . ALA A 1 89 ? -30.508 -21.661 19.222 1.00 78.75 89 ALA A CA 1
ATOM 714 C C . ALA A 1 89 ? -30.836 -22.240 20.611 1.00 78.75 89 ALA A C 1
ATOM 716 O O . ALA A 1 89 ? -31.947 -22.053 21.100 1.00 78.75 89 ALA A O 1
ATOM 717 N N . ALA A 1 90 ? -29.872 -22.895 21.265 1.00 78.75 90 ALA A N 1
ATOM 718 C CA . ALA A 1 90 ? -30.052 -23.494 22.587 1.00 78.75 90 ALA A CA 1
ATOM 719 C C . ALA A 1 90 ? -29.972 -22.474 23.738 1.00 78.75 90 ALA A C 1
ATOM 721 O O . ALA A 1 90 ? -30.413 -22.770 24.848 1.00 78.75 90 ALA A O 1
ATOM 722 N N . ARG A 1 91 ? -29.403 -21.285 23.494 1.00 74.81 91 ARG A N 1
ATOM 723 C CA . ARG A 1 91 ? -29.217 -20.231 24.505 1.00 74.81 91 ARG A CA 1
ATOM 724 C C . ARG A 1 91 ? -30.172 -19.047 24.365 1.00 74.81 91 ARG A C 1
ATOM 726 O O . ARG A 1 91 ? -30.149 -18.165 25.223 1.00 74.81 91 ARG A O 1
ATOM 733 N N . LEU A 1 92 ? -31.005 -18.995 23.321 1.00 76.31 92 LEU A N 1
ATOM 734 C CA . LEU A 1 92 ? -32.017 -17.945 23.214 1.00 76.31 92 LEU A CA 1
ATOM 735 C C . LEU A 1 92 ? -33.083 -18.124 24.311 1.00 76.31 92 LEU A C 1
ATOM 737 O O . LEU A 1 92 ? -33.669 -19.203 24.408 1.00 76.31 92 LEU A O 1
ATOM 741 N N . PRO A 1 93 ? -33.387 -17.081 25.107 1.00 73.44 93 PRO A N 1
ATOM 742 C CA . PRO A 1 93 ? -34.548 -17.118 25.986 1.00 73.44 93 PRO A CA 1
ATOM 743 C C . PRO A 1 93 ? -35.831 -17.247 25.155 1.00 73.44 93 PRO A C 1
ATOM 745 O O . PRO A 1 93 ? -35.905 -16.733 24.033 1.00 73.44 93 PRO A O 1
ATOM 748 N N . GLU A 1 94 ? -36.855 -17.902 25.713 1.00 71.19 94 GLU A N 1
ATOM 749 C CA . GLU A 1 94 ? -38.184 -17.923 25.099 1.00 71.19 94 GLU A CA 1
ATOM 750 C C . GLU A 1 94 ? -38.627 -16.489 24.815 1.00 71.19 94 GLU A C 1
ATOM 752 O O . GLU A 1 94 ? -38.578 -15.611 25.684 1.00 71.19 94 GLU A O 1
ATOM 757 N N . ARG A 1 95 ? -39.022 -16.243 23.560 1.00 69.44 95 ARG A N 1
ATOM 758 C CA . ARG A 1 95 ? -39.513 -14.938 23.125 1.00 69.44 95 ARG A CA 1
ATOM 759 C C . ARG A 1 95 ? -40.616 -14.512 24.099 1.00 69.44 95 ARG A C 1
ATOM 761 O O . ARG A 1 95 ? -41.594 -15.250 24.219 1.00 69.44 95 ARG A O 1
ATOM 768 N N . PRO A 1 96 ? -40.492 -13.356 24.777 1.00 70.50 96 PRO A N 1
ATOM 769 C CA . PRO A 1 96 ? -41.500 -12.933 25.732 1.00 70.50 96 PRO A CA 1
ATOM 770 C C . PRO A 1 96 ? -42.854 -12.888 25.027 1.00 70.50 96 PRO A C 1
ATOM 772 O O . PRO A 1 96 ? -42.978 -12.295 23.949 1.00 70.50 96 PRO A O 1
ATOM 775 N N . ALA A 1 97 ? -43.845 -13.561 25.616 1.00 64.06 97 ALA A N 1
ATOM 776 C CA . ALA A 1 97 ? -45.218 -13.487 25.153 1.00 64.06 97 ALA A CA 1
ATOM 777 C C . ALA A 1 97 ? -45.610 -12.008 25.130 1.00 64.06 97 ALA A C 1
ATOM 779 O O . ALA A 1 97 ? -45.514 -11.310 26.141 1.00 64.06 97 ALA A O 1
ATOM 780 N N . ILE A 1 98 ? -45.974 -11.515 23.950 1.00 62.41 98 ILE A N 1
ATOM 781 C CA . ILE A 1 98 ? -46.488 -10.161 23.799 1.00 62.41 98 ILE A CA 1
ATOM 782 C C . ILE A 1 98 ? -47.800 -10.144 24.579 1.00 62.41 98 ILE A C 1
ATOM 784 O O . ILE A 1 98 ? -48.759 -10.778 24.153 1.00 62.41 98 ILE A O 1
ATOM 788 N N . ASP A 1 99 ? -47.813 -9.492 25.741 1.00 59.56 99 ASP A N 1
ATOM 789 C CA . ASP A 1 99 ? -49.025 -9.289 26.527 1.00 59.56 99 ASP A CA 1
ATOM 790 C C . ASP A 1 99 ? -49.937 -8.314 25.762 1.00 59.56 99 ASP A C 1
ATOM 792 O O . ASP A 1 99 ? -49.629 -7.115 25.703 1.00 59.56 99 ASP A O 1
ATOM 796 N N . PRO A 1 100 ? -51.051 -8.786 25.166 1.00 59.75 100 PRO A N 1
ATOM 797 C CA . PRO A 1 100 ? -51.936 -7.930 24.387 1.00 59.75 100 PRO A CA 1
ATOM 798 C C . PRO A 1 100 ? -52.584 -6.831 25.245 1.00 59.75 100 PRO A C 1
ATOM 800 O O . PRO A 1 100 ? -53.049 -5.837 24.691 1.00 59.75 100 PRO A O 1
ATOM 803 N N . ALA A 1 101 ? -52.578 -6.950 26.581 1.00 58.44 101 ALA A N 1
ATOM 804 C CA . ALA A 1 101 ? -53.085 -5.917 27.483 1.00 58.44 101 ALA A CA 1
ATOM 805 C C . ALA A 1 101 ? -52.095 -4.753 27.680 1.00 58.44 101 ALA A C 1
ATOM 807 O O . ALA A 1 101 ? -52.516 -3.627 27.952 1.00 58.44 101 ALA A O 1
ATOM 808 N N . ARG A 1 102 ? -50.785 -4.975 27.481 1.00 54.84 102 ARG A N 1
ATOM 809 C CA . ARG A 1 102 ? -49.756 -3.914 27.497 1.00 54.84 102 ARG A CA 1
ATOM 810 C C . ARG A 1 102 ? -49.603 -3.219 26.139 1.00 54.84 102 ARG A C 1
ATOM 812 O O . ARG A 1 102 ? -49.068 -2.117 26.078 1.00 54.84 102 ARG A O 1
ATOM 819 N N . THR A 1 103 ? -50.135 -3.828 25.078 1.00 53.78 103 THR A N 1
ATOM 820 C CA . THR A 1 103 ? -50.318 -3.246 23.735 1.00 53.78 103 THR A CA 1
ATOM 821 C C . THR A 1 103 ? -51.662 -2.500 23.606 1.00 53.78 103 THR A C 1
ATOM 823 O O . THR A 1 103 ? -52.122 -2.220 22.506 1.00 53.78 103 THR A O 1
ATOM 826 N N . SER A 1 104 ? -52.313 -2.126 24.717 1.00 54.47 104 SER A N 1
ATOM 827 C CA . SER A 1 104 ? -53.572 -1.350 24.730 1.00 54.47 104 SER A CA 1
ATOM 828 C C . SER A 1 104 ? -53.388 0.154 24.444 1.00 54.47 104 SER A C 1
ATOM 830 O O . SER A 1 104 ? -54.111 1.002 24.966 1.00 54.47 104 SER A O 1
ATOM 832 N N . GLY A 1 105 ? -52.428 0.513 23.607 1.00 61.81 105 GLY A N 1
ATOM 833 C CA . GLY A 1 105 ? -52.187 1.897 23.234 1.00 61.81 105 GLY A CA 1
ATOM 834 C C . GLY A 1 105 ? -50.988 1.947 22.325 1.00 61.81 105 GLY A C 1
ATOM 835 O O . GLY A 1 105 ? -49.922 2.365 22.752 1.00 61.81 105 GLY A O 1
ATOM 836 N N . ASP A 1 106 ? -51.139 1.425 21.111 1.00 65.38 106 ASP A N 1
ATOM 837 C CA . ASP A 1 106 ? -50.158 1.648 20.062 1.00 65.38 106 ASP A CA 1
ATOM 838 C C . ASP A 1 106 ? -50.288 3.122 19.630 1.00 65.38 106 ASP A C 1
ATOM 840 O O . ASP A 1 106 ? -51.250 3.471 18.936 1.00 65.38 106 ASP A O 1
ATOM 844 N N . PRO A 1 107 ? -49.385 4.023 20.069 1.00 66.88 107 PRO A N 1
ATOM 845 C CA . PRO A 1 107 ? -49.530 5.455 19.816 1.00 66.88 107 PRO A CA 1
ATOM 846 C C . PRO A 1 107 ? -49.474 5.756 18.314 1.00 66.88 107 PRO A C 1
ATOM 848 O O . PRO A 1 107 ? -50.020 6.757 17.856 1.00 66.88 107 PRO A O 1
ATOM 851 N N . ILE A 1 108 ? -48.861 4.865 17.528 1.00 62.41 108 ILE A N 1
ATOM 852 C CA . ILE A 1 108 ? -48.761 4.977 16.074 1.00 62.41 108 ILE A CA 1
ATOM 853 C C . ILE A 1 108 ? -50.127 4.714 15.422 1.00 62.41 108 ILE A C 1
ATOM 855 O O . ILE A 1 108 ? -50.506 5.420 14.485 1.00 62.41 108 ILE A O 1
ATOM 859 N N . ALA A 1 109 ? -50.901 3.757 15.942 1.00 63.91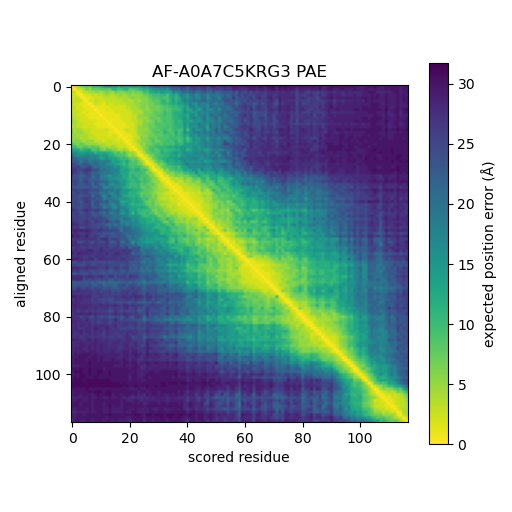 109 ALA A N 1
ATOM 860 C CA . ALA A 1 109 ? -52.246 3.466 15.450 1.00 63.91 109 ALA A CA 1
ATOM 861 C C . ALA A 1 109 ? -53.218 4.630 15.719 1.00 63.91 109 ALA A C 1
ATOM 863 O O . ALA A 1 109 ? -54.014 4.980 14.842 1.00 63.91 109 ALA A O 1
ATOM 864 N N . ASP A 1 110 ? -53.107 5.282 16.881 1.00 71.44 110 ASP A N 1
ATOM 865 C CA . ASP A 1 110 ? -53.906 6.469 17.215 1.00 71.44 110 ASP A CA 1
ATOM 866 C C . ASP A 1 110 ? -53.535 7.688 16.352 1.00 71.44 110 ASP A C 1
ATOM 868 O O . ASP A 1 110 ? -54.419 8.423 15.900 1.00 71.44 110 ASP A O 1
ATOM 872 N N . MET A 1 111 ? -52.248 7.872 16.032 1.00 66.50 111 MET A N 1
ATOM 873 C CA . MET A 1 111 ? -51.796 8.944 15.133 1.00 66.50 111 MET A CA 1
ATOM 874 C C . MET A 1 111 ? -52.274 8.750 13.687 1.00 66.50 111 MET A C 1
ATOM 876 O O . MET A 1 111 ? -52.674 9.717 13.037 1.00 66.50 111 MET A O 1
ATOM 880 N N . LEU A 1 112 ? -52.296 7.512 13.183 1.00 69.69 112 LEU A N 1
ATOM 881 C CA . LEU A 1 112 ? -52.795 7.210 11.835 1.00 69.69 112 LEU A CA 1
ATOM 882 C C . LEU A 1 112 ? -54.307 7.430 11.711 1.00 69.69 112 LEU A C 1
ATOM 884 O O . LEU A 1 112 ? -54.787 7.893 10.676 1.00 69.69 112 LEU A O 1
ATOM 888 N N . LYS A 1 113 ? -55.063 7.165 12.780 1.00 72.31 113 LYS A N 1
ATOM 889 C CA . LYS A 1 113 ? -56.512 7.400 12.820 1.00 72.31 113 LYS A CA 1
ATOM 890 C C . LYS A 1 113 ? -56.868 8.893 12.806 1.00 72.31 113 LYS A C 1
ATOM 892 O O . LYS A 1 113 ? -57.928 9.257 12.302 1.00 72.31 113 LYS A O 1
ATOM 897 N N . GLY A 1 114 ? -55.975 9.751 13.309 1.00 69.50 114 GLY A N 1
ATOM 898 C CA . GLY A 1 114 ? -56.113 11.211 13.268 1.00 69.50 114 GLY A CA 1
ATOM 899 C C . GLY A 1 114 ? -55.872 11.843 11.891 1.00 69.50 114 GLY A C 1
ATOM 900 O O . GLY A 1 114 ? -56.335 12.955 11.658 1.00 69.50 114 GLY A O 1
ATOM 901 N N . LEU A 1 115 ? -55.193 11.145 10.973 1.00 68.44 115 LEU A N 1
ATOM 902 C CA . LEU A 1 115 ? -54.854 11.652 9.634 1.00 68.44 115 LEU A CA 1
ATOM 903 C C . LEU A 1 115 ? -55.865 11.255 8.542 1.00 68.44 115 LEU A C 1
ATOM 905 O O . LEU A 1 115 ? -55.738 11.679 7.397 1.00 68.44 115 LEU A O 1
ATOM 909 N N . GLY A 1 116 ? -56.833 10.401 8.883 1.00 65.75 116 GLY A N 1
ATOM 910 C CA . GLY A 1 116 ? -57.794 9.802 7.954 1.00 65.75 116 GLY A CA 1
ATOM 911 C C . GLY A 1 116 ? -59.162 10.483 7.904 1.00 65.75 116 GLY A C 1
ATOM 912 O O . GLY A 1 116 ? -60.145 9.801 7.610 1.00 65.75 116 GLY A O 1
ATOM 913 N N . ARG A 1 117 ? -59.259 11.780 8.220 1.00 55.16 117 ARG A N 1
ATOM 914 C CA . ARG A 1 117 ? -60.500 12.551 8.077 1.00 55.16 117 ARG A CA 1
ATOM 915 C C . ARG A 1 117 ? -60.281 13.841 7.305 1.00 55.16 117 ARG A C 1
ATOM 917 O O . ARG A 1 117 ? -59.260 14.506 7.572 1.00 55.16 117 ARG A O 1
#